Protein AF-A0A0D0AGG4-F1 (afdb_monomer)

Organism: NCBI:txid930992

InterPro domains:
  IPR026992 Non-haem dioxygenase, N-terminal domain [PF14226] (13-79)
  IPR027443 Isopenicillin N synthase-like superfamily [G3DSA:2.60.120.330] (2-84)

Radius of gyration: 20.36 Å; Cα contacts (8 Å, |Δi|>4): 55; chains: 1; bounding box: 34×53×48 Å

Nearest PDB structures (foldseek):
  1gp4-assembly1_A  TM=8.594E-01  e=3.894E-03  Arabidopsis thaliana
  5o9w-assembly1_A  TM=8.028E-01  e=4.173E-03  Papaver somniferum
  5o7y-assembly1_A  TM=7.529E-01  e=5.133E-03  Papaver somniferum
  5c3p-assembly1_A  TM=8.988E-01  e=2.190E-02  Neurospora crassa
  5c3s-assembly3_C  TM=9.057E-01  e=2.694E-02  Neurospora crassa

Foldseek 3Di:
DDDDDPPDQDDDAAEQECPQCPPPDPVSNVVSVVVVVCNCPRPNHHHYDPPVDDPVVVVVVVVVVVVLVPDDPVVVVVPDDPPPDD

Solvent-accessible surface area (backbone atoms only — not comparable to full-atom values): 5545 Å² total; per-residue (Å²): 136,84,84,77,72,81,72,76,81,62,94,70,81,50,75,45,73,37,71,45,67,80,47,89,51,62,69,54,33,50,53,49,53,50,52,53,50,48,37,49,74,72,64,63,53,66,47,77,41,63,77,77,75,55,68,68,62,56,54,49,54,52,50,53,48,53,57,58,71,70,46,58,68,71,66,57,52,76,74,55,70,90,83,79,84,127

pLDDT: mean 87.75, std 16.86, range [36.53, 98.38]

Sequence (86 aa):
MSCHAPGGAFQSIPIIDLEGAFSEDEALRRALAQQIRMACMDVGFFYIKNHGIAQHCLDEVLKVNQEYYSLPAEEKMKVCLSECCT

Mean predicted aligned error: 8.28 Å

Secondary structure (DSSP, 8-state):
------PPS-SS--EEE-GGGG-S-HHHHHHHHHHHHHIIIIIS--EEE-----HHHHHHHHHHHHHHHTS-HHHHHTT--TTS--

Structure (mmCIF, N/CA/C/O backbone):
data_AF-A0A0D0AGG4-F1
#
_entry.id   AF-A0A0D0AGG4-F1
#
loop_
_atom_site.group_PDB
_atom_site.id
_atom_site.type_symbol
_atom_site.label_atom_id
_atom_site.label_alt_id
_atom_site.label_comp_id
_atom_site.label_asym_id
_atom_site.label_entity_id
_atom_site.label_seq_id
_atom_site.pdbx_PDB_ins_code
_atom_site.Cartn_x
_atom_site.Cartn_y
_atom_site.Cartn_z
_atom_site.occupancy
_atom_site.B_iso_or_equiv
_atom_site.auth_seq_id
_atom_site.auth_comp_id
_atom_site.auth_asym_id
_atom_site.auth_atom_id
_atom_site.pdbx_PDB_model_num
ATOM 1 N N . MET A 1 1 ? 17.803 39.908 4.410 1.00 36.53 1 MET A N 1
ATOM 2 C CA . MET A 1 1 ? 17.639 38.569 5.010 1.00 36.53 1 MET A CA 1
ATOM 3 C C . MET A 1 1 ? 16.498 37.894 4.276 1.00 36.53 1 MET A C 1
ATOM 5 O O . MET A 1 1 ? 15.359 38.281 4.485 1.00 36.53 1 MET A O 1
ATOM 9 N N . SER A 1 2 ? 16.808 37.025 3.313 1.00 37.56 2 SER A N 1
ATOM 10 C CA . SER A 1 2 ? 15.783 36.336 2.524 1.00 37.56 2 SER A CA 1
ATOM 11 C C . SER A 1 2 ? 15.402 35.053 3.252 1.00 37.56 2 SER A C 1
ATOM 13 O O . SER A 1 2 ? 16.248 34.181 3.448 1.00 37.56 2 SER A O 1
ATOM 15 N N . CYS A 1 3 ? 14.159 34.974 3.711 1.00 38.44 3 CYS A N 1
ATOM 16 C CA . CYS A 1 3 ? 13.559 33.751 4.214 1.00 38.44 3 CYS A CA 1
ATOM 17 C C . CYS A 1 3 ? 13.367 32.787 3.034 1.00 38.44 3 CYS A C 1
ATOM 19 O O . CYS A 1 3 ? 12.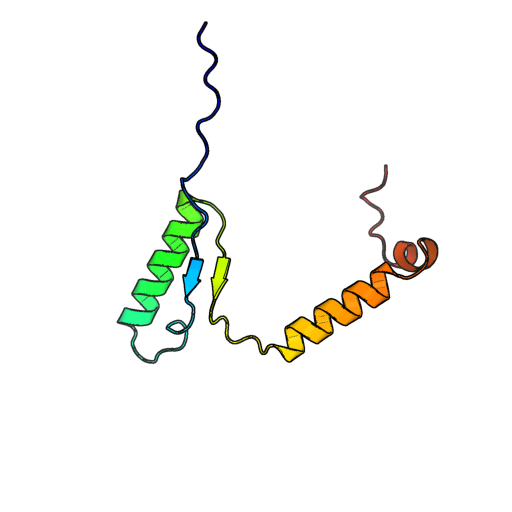475 32.956 2.208 1.00 38.44 3 CYS A O 1
ATOM 21 N N . HIS A 1 4 ? 14.229 31.775 2.940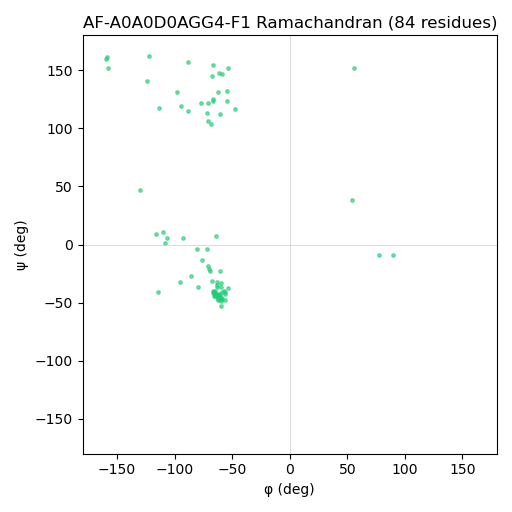 1.00 48.38 4 HIS A N 1
ATOM 22 C CA . HIS A 1 4 ? 13.954 30.601 2.119 1.00 48.38 4 HIS A CA 1
ATOM 23 C C . HIS A 1 4 ? 12.839 29.812 2.810 1.00 48.38 4 HIS A C 1
ATOM 25 O O . HIS A 1 4 ? 13.070 29.182 3.841 1.00 48.38 4 HIS A O 1
ATOM 31 N N . ALA A 1 5 ? 11.625 29.850 2.261 1.00 54.28 5 ALA A N 1
ATOM 32 C CA . ALA A 1 5 ? 10.684 28.763 2.489 1.00 54.28 5 ALA A CA 1
ATOM 33 C C . ALA A 1 5 ? 11.320 27.489 1.899 1.00 54.28 5 ALA A C 1
ATOM 35 O O . ALA A 1 5 ? 11.819 27.559 0.770 1.00 54.28 5 ALA A O 1
ATOM 36 N N . PRO A 1 6 ? 11.370 26.353 2.619 1.00 51.81 6 PRO A N 1
ATOM 37 C CA . PRO A 1 6 ? 11.831 25.109 2.021 1.00 51.81 6 PRO A CA 1
ATOM 38 C C . PRO A 1 6 ? 10.885 24.792 0.861 1.00 51.81 6 PRO A C 1
ATOM 40 O O . PRO A 1 6 ? 9.686 24.599 1.061 1.00 51.81 6 PRO A O 1
ATOM 43 N N . GLY A 1 7 ? 11.415 24.861 -0.363 1.00 50.72 7 GLY A N 1
ATOM 44 C CA . GLY A 1 7 ? 10.666 24.591 -1.583 1.00 50.72 7 GLY A CA 1
ATOM 45 C C . GLY A 1 7 ? 10.020 23.216 -1.481 1.00 50.72 7 GLY A C 1
ATOM 46 O O . GLY A 1 7 ? 10.679 22.269 -1.053 1.00 50.72 7 GLY A O 1
ATOM 47 N N . GLY A 1 8 ? 8.728 23.136 -1.809 1.00 58.50 8 GLY A N 1
ATOM 48 C CA . GLY A 1 8 ? 7.943 21.911 -1.704 1.00 58.50 8 GLY A CA 1
ATOM 49 C C . GLY A 1 8 ? 8.699 20.736 -2.313 1.00 58.50 8 GLY A C 1
ATOM 50 O O . GLY A 1 8 ? 9.036 20.751 -3.497 1.00 58.50 8 GLY A O 1
ATOM 51 N N . ALA A 1 9 ? 9.020 19.756 -1.471 1.00 71.56 9 ALA A N 1
ATOM 52 C CA . ALA A 1 9 ? 9.542 18.480 -1.912 1.00 71.56 9 ALA A CA 1
ATOM 53 C C . ALA A 1 9 ? 8.537 17.907 -2.931 1.00 71.56 9 ALA A C 1
ATOM 55 O O . ALA A 1 9 ? 7.364 17.805 -2.595 1.00 71.56 9 ALA A O 1
ATOM 56 N N . PHE A 1 10 ? 9.003 17.603 -4.153 1.00 70.75 10 PHE A N 1
ATOM 57 C CA . PHE A 1 10 ? 8.296 16.973 -5.290 1.00 70.75 10 PHE A CA 1
ATOM 58 C C . PHE A 1 10 ? 6.987 17.630 -5.815 1.00 70.75 10 PHE A C 1
ATOM 60 O O . PHE A 1 10 ? 6.244 18.308 -5.117 1.00 70.75 10 PHE A O 1
ATOM 67 N N . GLN A 1 11 ? 6.693 17.440 -7.112 1.00 80.75 11 GLN A N 1
ATOM 68 C CA . GLN A 1 11 ? 5.532 18.059 -7.793 1.00 80.75 11 GLN A CA 1
ATOM 69 C C . GLN A 1 11 ? 4.228 17.256 -7.655 1.00 80.75 11 GLN A C 1
ATOM 71 O O . GLN A 1 11 ? 3.137 17.817 -7.732 1.00 80.75 11 GLN A O 1
ATOM 76 N N . SER A 1 12 ? 4.333 15.941 -7.473 1.00 87.69 12 SER A N 1
ATOM 77 C CA . SER A 1 12 ? 3.199 15.027 -7.327 1.00 87.69 12 SER A CA 1
ATOM 78 C C . SER A 1 12 ? 3.640 13.751 -6.622 1.00 87.69 12 SER A C 1
ATOM 80 O O . SER A 1 12 ? 4.789 13.336 -6.771 1.00 87.69 12 SER A O 1
ATOM 82 N N . ILE A 1 13 ? 2.718 13.098 -5.918 1.00 92.00 13 ILE A N 1
ATOM 83 C CA . ILE A 1 13 ? 2.970 11.795 -5.296 1.00 92.00 13 ILE A CA 1
ATOM 84 C C . ILE A 1 13 ? 2.910 10.720 -6.393 1.00 92.00 13 ILE A C 1
ATOM 86 O O . ILE A 1 13 ? 1.874 10.610 -7.054 1.00 92.00 13 ILE A O 1
ATOM 90 N N . PRO A 1 14 ? 3.975 9.930 -6.608 1.00 94.88 14 PRO A N 1
ATOM 91 C CA . PRO A 1 14 ? 3.978 8.882 -7.619 1.00 94.88 14 PRO A CA 1
ATOM 92 C C . PRO A 1 14 ? 2.909 7.819 -7.347 1.00 94.88 14 PRO A C 1
ATOM 94 O O . PRO A 1 14 ? 2.625 7.490 -6.195 1.00 94.88 14 PRO A O 1
ATOM 97 N N . ILE A 1 15 ? 2.358 7.245 -8.418 1.00 96.62 15 ILE A N 1
ATOM 98 C CA . ILE A 1 15 ? 1.509 6.050 -8.367 1.00 96.62 15 ILE A CA 1
ATOM 99 C C . ILE A 1 15 ? 2.263 4.929 -9.081 1.00 96.62 15 ILE A C 1
ATOM 101 O O . ILE A 1 15 ? 2.528 5.032 -10.278 1.00 96.62 15 ILE A O 1
ATOM 105 N N . ILE A 1 16 ? 2.602 3.867 -8.356 1.00 97.12 16 ILE A N 1
ATOM 106 C CA . ILE A 1 16 ? 3.317 2.700 -8.876 1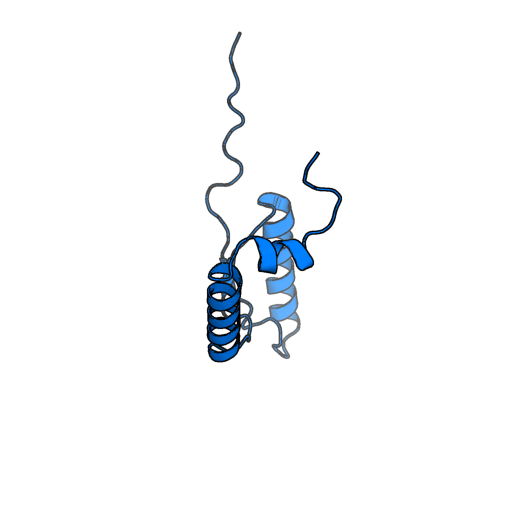.00 97.12 16 ILE A CA 1
ATOM 107 C C . ILE A 1 16 ? 2.319 1.585 -9.202 1.00 97.12 16 ILE A C 1
ATOM 109 O O . ILE A 1 16 ? 1.466 1.239 -8.385 1.00 97.12 16 ILE A O 1
ATOM 113 N N . ASP A 1 17 ? 2.431 1.014 -10.399 1.00 96.69 17 ASP A N 1
ATOM 114 C CA . ASP A 1 17 ? 1.646 -0.145 -10.826 1.00 96.69 17 ASP A CA 1
ATOM 115 C C . ASP A 1 17 ? 2.415 -1.444 -10.562 1.00 96.69 17 ASP A C 1
ATOM 117 O O . ASP A 1 17 ? 3.503 -1.633 -11.105 1.00 96.69 17 ASP A O 1
ATOM 121 N N . LEU A 1 18 ? 1.869 -2.336 -9.731 1.00 96.75 18 LEU A N 1
ATOM 122 C CA . LEU A 1 18 ? 2.510 -3.611 -9.396 1.00 96.75 18 LEU A CA 1
ATOM 123 C C . LEU A 1 18 ? 2.097 -4.786 -10.288 1.00 96.75 18 LEU A C 1
ATOM 125 O O . LEU A 1 18 ? 2.550 -5.899 -10.034 1.00 96.75 18 LEU A O 1
ATOM 129 N N . GLU A 1 19 ? 1.309 -4.579 -11.346 1.00 93.31 19 GLU A N 1
ATOM 130 C CA . GLU A 1 19 ? 0.881 -5.667 -12.239 1.00 93.31 19 GLU A CA 1
ATOM 131 C C . GLU A 1 19 ? 2.072 -6.491 -12.778 1.00 93.31 19 GLU A C 1
ATOM 133 O O . GLU A 1 19 ? 2.022 -7.718 -12.839 1.00 93.31 19 GLU A O 1
ATOM 138 N N . GLY A 1 20 ? 3.200 -5.830 -13.068 1.00 91.50 20 GLY A N 1
ATOM 139 C CA . GLY A 1 20 ? 4.432 -6.475 -13.536 1.00 91.50 20 GLY A CA 1
ATOM 140 C C . GLY A 1 20 ? 5.307 -7.117 -12.450 1.00 91.50 20 GLY A C 1
ATOM 141 O O . GLY A 1 20 ? 6.319 -7.731 -12.787 1.00 91.50 20 GLY A O 1
ATOM 142 N N . ALA A 1 21 ? 4.962 -6.998 -11.164 1.00 93.56 21 ALA A N 1
ATOM 143 C CA . ALA A 1 21 ? 5.815 -7.445 -10.056 1.00 93.56 21 ALA A CA 1
ATOM 144 C C . ALA A 1 21 ? 6.061 -8.960 -10.060 1.00 93.56 21 ALA A C 1
ATOM 146 O O . ALA A 1 21 ? 7.147 -9.412 -9.694 1.00 93.56 21 ALA A O 1
ATOM 147 N N . PHE A 1 22 ? 5.071 -9.727 -10.521 1.00 91.19 22 PHE A N 1
ATOM 148 C CA . PHE A 1 22 ? 5.109 -11.190 -10.584 1.00 91.19 22 PHE A CA 1
ATOM 149 C C . PHE A 1 22 ? 5.196 -11.728 -12.019 1.00 91.19 22 PHE A C 1
ATOM 151 O O . PHE A 1 22 ? 5.038 -12.927 -12.229 1.00 91.19 22 PHE A O 1
ATOM 158 N N . SER A 1 23 ? 5.446 -10.860 -13.008 1.00 94.50 23 SER A N 1
ATOM 159 C CA . SER A 1 23 ? 5.670 -11.279 -14.398 1.00 94.50 23 SER A CA 1
ATOM 160 C C . SER A 1 23 ? 6.860 -12.230 -14.482 1.00 94.50 23 SER A C 1
ATOM 162 O O . SER A 1 23 ? 7.821 -12.049 -13.739 1.00 94.50 23 SER A O 1
ATOM 164 N N . GLU A 1 24 ? 6.847 -13.204 -15.394 1.00 96.56 24 GLU A N 1
ATOM 165 C CA . GLU A 1 24 ? 8.008 -14.066 -15.664 1.00 96.56 24 GLU A CA 1
ATOM 166 C C . GLU A 1 24 ? 9.161 -13.299 -16.340 1.00 96.56 24 GLU A C 1
ATOM 168 O O . GLU A 1 24 ? 10.327 -13.665 -16.168 1.00 96.56 24 GLU A O 1
ATOM 173 N N . ASP A 1 25 ? 8.857 -12.180 -17.004 1.00 97.62 25 ASP A N 1
ATOM 174 C CA . ASP A 1 25 ? 9.832 -11.307 -17.658 1.00 97.62 25 ASP A CA 1
ATOM 175 C C . ASP A 1 25 ? 10.674 -10.523 -16.635 1.00 97.62 25 ASP A C 1
ATOM 177 O O . ASP A 1 25 ? 10.203 -9.633 -15.919 1.00 97.62 25 ASP A O 1
ATOM 181 N N . GLU A 1 26 ? 11.968 -10.839 -16.586 1.00 97.38 26 GLU A N 1
ATOM 182 C CA . GLU A 1 26 ? 12.928 -10.181 -15.705 1.00 97.38 26 GLU A CA 1
ATOM 183 C C . GLU A 1 26 ? 13.111 -8.690 -16.011 1.00 97.38 26 GLU A C 1
ATOM 185 O O . GLU A 1 26 ? 13.295 -7.900 -15.081 1.00 97.38 26 GLU A O 1
ATOM 190 N N . ALA A 1 27 ? 13.048 -8.284 -17.280 1.00 97.19 27 ALA A N 1
ATOM 191 C CA . ALA A 1 27 ? 13.214 -6.889 -17.668 1.00 97.19 27 ALA A CA 1
ATOM 192 C C . ALA A 1 27 ? 12.057 -6.036 -17.132 1.00 97.19 27 ALA A C 1
ATOM 194 O O . ALA A 1 27 ? 12.301 -4.955 -16.587 1.00 97.19 27 ALA A O 1
ATOM 195 N N . LEU A 1 28 ? 10.822 -6.552 -17.187 1.00 96.38 28 LEU A N 1
ATOM 196 C CA . LEU A 1 28 ? 9.653 -5.895 -1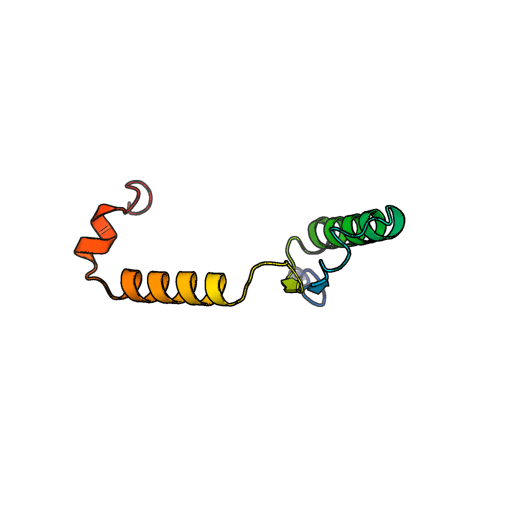6.592 1.00 96.38 28 LEU A CA 1
ATOM 197 C C . LEU A 1 28 ? 9.798 -5.751 -15.073 1.00 96.38 28 LEU A C 1
ATOM 199 O O . LEU A 1 28 ? 9.616 -4.653 -14.539 1.00 96.38 28 LEU A O 1
ATOM 203 N N . ARG A 1 29 ? 10.210 -6.820 -14.377 1.00 97.44 29 ARG A N 1
ATOM 204 C CA . ARG A 1 29 ? 10.449 -6.767 -12.924 1.00 97.44 29 ARG A CA 1
ATOM 205 C C . ARG A 1 29 ? 11.543 -5.756 -12.557 1.00 97.44 29 ARG A C 1
ATOM 207 O O . ARG A 1 29 ? 11.385 -4.997 -11.601 1.00 97.44 29 ARG A O 1
ATOM 214 N N . ARG A 1 30 ? 12.646 -5.704 -13.317 1.00 97.50 30 ARG A N 1
ATOM 215 C CA . ARG A 1 30 ? 13.750 -4.748 -13.094 1.00 97.50 30 ARG A CA 1
ATOM 216 C C . ARG A 1 30 ? 13.322 -3.300 -13.318 1.00 97.50 30 ARG A C 1
ATOM 218 O O . ARG A 1 30 ? 13.668 -2.445 -12.504 1.00 97.50 30 ARG A O 1
ATOM 225 N N . ALA A 1 31 ? 12.562 -3.030 -14.378 1.00 97.19 31 ALA A N 1
ATOM 226 C CA . ALA A 1 31 ? 12.044 -1.694 -14.658 1.00 97.19 31 ALA A CA 1
ATOM 227 C C . ALA A 1 31 ? 11.129 -1.199 -13.525 1.00 97.19 31 ALA A C 1
ATOM 229 O O . ALA A 1 31 ? 11.293 -0.076 -13.048 1.00 97.19 31 ALA A O 1
ATOM 230 N N . LEU A 1 32 ? 10.230 -2.055 -13.030 1.00 97.19 32 LEU A N 1
ATOM 231 C CA . LEU A 1 32 ? 9.372 -1.735 -11.890 1.00 97.19 32 LEU A CA 1
ATOM 232 C C . LEU A 1 32 ? 10.180 -1.468 -10.609 1.00 97.19 32 LEU A C 1
ATOM 234 O O . LEU A 1 32 ? 9.950 -0.471 -9.925 1.00 97.19 32 LEU A O 1
ATOM 238 N N . ALA A 1 33 ? 11.174 -2.307 -10.304 1.00 97.19 33 ALA A N 1
ATOM 239 C CA . ALA A 1 33 ? 12.045 -2.103 -9.146 1.00 97.19 33 ALA A CA 1
ATOM 240 C C . ALA A 1 33 ? 12.797 -0.759 -9.210 1.00 97.19 33 ALA A C 1
ATOM 242 O O . ALA A 1 33 ? 12.968 -0.090 -8.187 1.00 97.19 33 ALA A O 1
ATOM 243 N N . GLN A 1 34 ? 13.211 -0.329 -10.406 1.00 97.56 34 GLN A N 1
ATOM 244 C CA . GLN A 1 34 ? 13.840 0.975 -10.602 1.00 97.56 34 GLN A CA 1
ATOM 245 C C . GLN A 1 34 ? 12.866 2.133 -10.343 1.00 97.56 34 GLN A C 1
ATOM 247 O O . GLN A 1 34 ? 13.254 3.106 -9.697 1.00 97.56 34 GLN A O 1
ATOM 252 N N . GLN A 1 35 ? 11.604 2.017 -10.768 1.00 96.44 35 GLN A N 1
ATOM 253 C CA . GLN A 1 35 ? 10.575 3.022 -10.471 1.00 96.44 35 GLN A CA 1
ATOM 254 C C . GLN A 1 35 ? 10.319 3.147 -8.964 1.00 96.44 35 GLN A C 1
ATOM 256 O O . GLN A 1 35 ? 10.296 4.259 -8.438 1.00 96.44 35 GLN A O 1
ATOM 261 N N . ILE A 1 36 ? 10.204 2.017 -8.257 1.00 96.88 36 ILE A N 1
ATOM 262 C CA . ILE A 1 36 ? 10.044 1.996 -6.794 1.00 96.88 36 ILE A CA 1
ATOM 263 C C . ILE A 1 36 ? 11.237 2.680 -6.120 1.00 96.88 36 ILE A C 1
ATOM 265 O O . ILE A 1 36 ? 11.054 3.543 -5.264 1.00 96.88 36 ILE A O 1
ATOM 269 N N . ARG A 1 37 ? 12.465 2.347 -6.541 1.00 97.00 37 ARG A N 1
ATOM 270 C CA . ARG A 1 37 ? 13.685 2.969 -6.011 1.00 97.00 37 ARG A CA 1
ATOM 271 C C . ARG A 1 37 ? 13.657 4.490 -6.165 1.00 97.00 37 ARG A C 1
ATOM 273 O O . ARG A 1 37 ? 13.960 5.185 -5.201 1.00 97.00 37 ARG A O 1
ATOM 280 N N . MET A 1 38 ? 13.310 4.997 -7.347 1.00 95.00 38 MET A N 1
ATOM 281 C CA . MET A 1 38 ? 13.239 6.441 -7.593 1.00 95.00 38 MET A CA 1
ATOM 282 C C . MET A 1 38 ? 12.180 7.108 -6.713 1.00 95.00 38 MET A C 1
ATOM 284 O O . MET A 1 38 ? 12.476 8.098 -6.054 1.00 95.00 38 MET A O 1
ATOM 288 N N . ALA A 1 39 ? 10.984 6.522 -6.604 1.00 94.81 39 ALA A N 1
ATOM 289 C CA . ALA A 1 39 ? 9.939 7.047 -5.728 1.00 94.81 39 ALA A CA 1
ATOM 290 C C . ALA A 1 39 ? 10.390 7.106 -4.253 1.00 94.81 39 ALA A C 1
ATOM 292 O O . ALA A 1 39 ? 10.158 8.106 -3.573 1.00 94.81 39 ALA A O 1
ATOM 293 N N . CYS A 1 40 ? 11.101 6.086 -3.762 1.00 95.19 40 CYS A N 1
ATOM 294 C CA . CYS A 1 40 ? 11.683 6.105 -2.417 1.00 95.19 40 CYS A CA 1
ATOM 2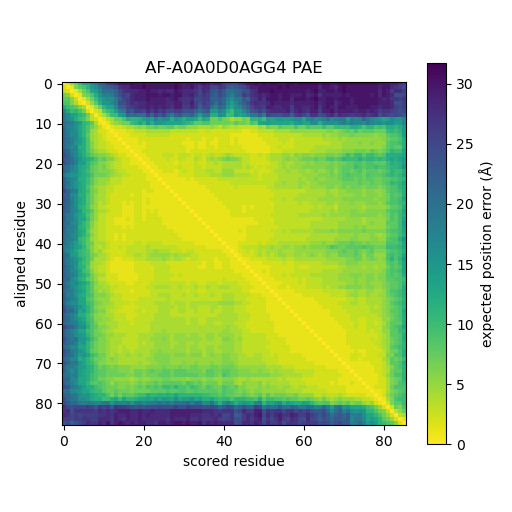95 C C . CYS A 1 40 ? 12.768 7.177 -2.239 1.00 95.19 40 CYS A C 1
ATOM 297 O O . CYS A 1 40 ? 12.830 7.793 -1.181 1.00 95.19 40 CYS A O 1
ATOM 299 N N . MET A 1 41 ? 13.646 7.365 -3.228 1.00 93.88 41 MET A N 1
ATOM 300 C CA . MET A 1 41 ? 14.802 8.262 -3.108 1.00 93.88 41 MET A CA 1
ATOM 301 C C . MET A 1 41 ? 14.443 9.737 -3.302 1.00 93.88 41 MET A C 1
ATOM 303 O O . MET A 1 41 ? 15.006 10.586 -2.615 1.00 93.88 41 MET A O 1
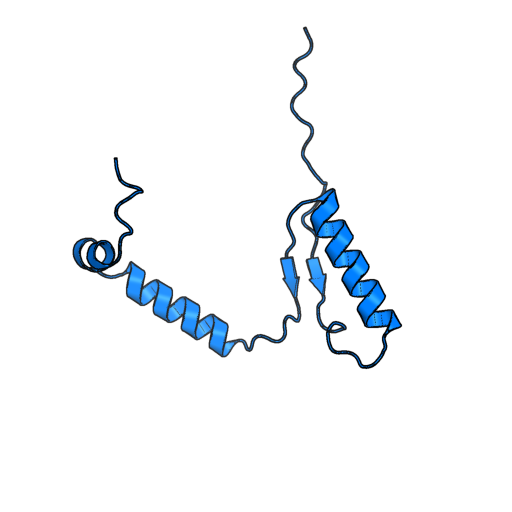ATOM 307 N N . ASP A 1 42 ? 13.514 10.032 -4.209 1.00 91.25 42 ASP A N 1
ATOM 308 C CA . ASP A 1 42 ? 13.216 11.404 -4.627 1.00 91.25 42 ASP A CA 1
ATOM 309 C C . ASP A 1 42 ? 12.027 12.003 -3.856 1.00 91.25 42 ASP A C 1
ATOM 311 O O . ASP A 1 42 ? 11.985 13.208 -3.610 1.00 91.25 42 ASP A O 1
ATOM 315 N N . VAL A 1 43 ? 11.053 11.164 -3.474 1.00 93.25 43 VAL A N 1
ATOM 316 C CA . VAL A 1 43 ? 9.792 11.581 -2.827 1.00 93.25 43 VAL A CA 1
ATOM 317 C C . VAL A 1 43 ? 9.698 11.065 -1.391 1.00 93.25 43 VAL A C 1
ATOM 319 O O . VAL A 1 43 ? 9.254 11.783 -0.499 1.00 93.25 43 VAL A O 1
ATOM 322 N N . GLY A 1 44 ? 10.114 9.818 -1.157 1.00 92.00 44 GLY A N 1
ATOM 323 C CA . GLY A 1 44 ? 10.045 9.150 0.147 1.00 92.00 44 GLY A CA 1
ATOM 324 C C . GLY A 1 44 ? 8.739 8.391 0.406 1.00 92.00 44 GLY A C 1
ATOM 325 O O . GLY A 1 44 ? 8.663 7.635 1.371 1.00 92.00 44 GLY A O 1
ATOM 326 N N . PHE A 1 45 ? 7.727 8.540 -0.454 1.00 93.75 45 PHE A N 1
ATOM 327 C CA . PHE A 1 45 ? 6.468 7.792 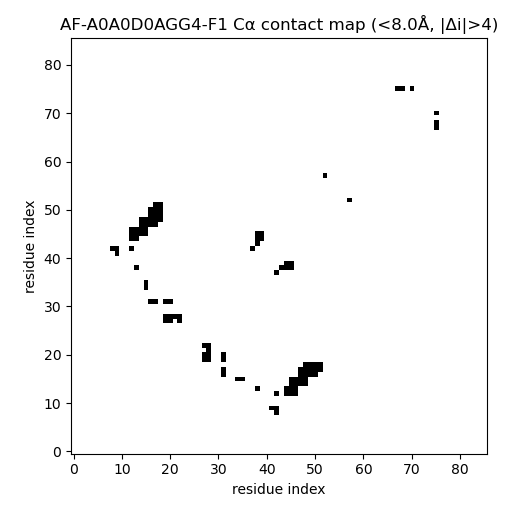-0.396 1.00 93.75 45 PHE A CA 1
ATOM 328 C C . PHE A 1 45 ? 5.752 7.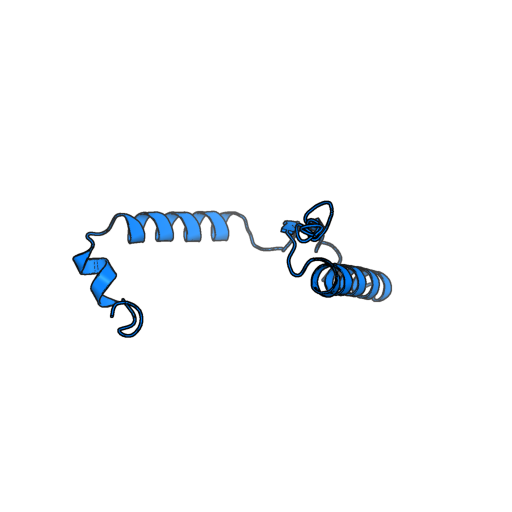787 -1.757 1.00 93.75 45 PHE A C 1
ATOM 330 O O . PHE A 1 45 ? 6.052 8.596 -2.633 1.00 93.75 45 PHE A O 1
ATOM 337 N N . PHE A 1 46 ? 4.816 6.858 -1.950 1.00 96.44 46 PHE A N 1
ATOM 338 C CA . PHE A 1 46 ? 4.059 6.688 -3.194 1.00 96.44 46 PHE A CA 1
ATOM 339 C C . PHE A 1 46 ? 2.762 5.909 -2.947 1.00 96.44 46 PHE A C 1
ATOM 341 O O . PHE A 1 46 ? 2.641 5.184 -1.960 1.00 96.44 46 PHE A O 1
ATOM 348 N N . TYR A 1 47 ? 1.802 6.042 -3.861 1.00 96.75 47 TYR A N 1
ATOM 349 C CA . TYR A 1 47 ? 0.624 5.177 -3.927 1.00 96.75 47 TYR A CA 1
ATOM 350 C C . TYR A 1 47 ? 0.906 3.943 -4.779 1.00 96.75 47 TYR A C 1
ATOM 352 O O . TYR A 1 47 ? 1.768 3.960 -5.657 1.00 96.75 47 TYR A O 1
ATOM 360 N N . ILE A 1 48 ? 0.138 2.881 -4.550 1.00 96.56 48 ILE A N 1
ATOM 361 C CA . ILE A 1 48 ? 0.234 1.633 -5.302 1.00 96.56 48 ILE A CA 1
ATOM 362 C C . ILE A 1 48 ? -1.128 1.292 -5.911 1.00 96.56 48 ILE A C 1
ATOM 364 O O . ILE A 1 48 ? -2.152 1.430 -5.245 1.00 96.56 48 ILE A O 1
ATOM 368 N N . LYS A 1 49 ? -1.133 0.788 -7.148 1.00 95.88 49 LYS A N 1
ATOM 369 C CA . LYS A 1 49 ? -2.273 0.094 -7.767 1.00 95.88 49 LYS A CA 1
ATOM 370 C C . LYS A 1 49 ? -1.877 -1.316 -8.211 1.00 95.88 49 LYS A C 1
ATOM 372 O O . LYS A 1 49 ? -0.690 -1.621 -8.317 1.00 95.88 49 LYS A O 1
ATOM 377 N N . ASN A 1 50 ? -2.874 -2.171 -8.445 1.00 95.88 50 ASN A N 1
ATOM 378 C CA . ASN A 1 50 ? -2.689 -3.573 -8.847 1.00 95.88 50 ASN A CA 1
ATOM 379 C C . ASN A 1 50 ? -1.775 -4.374 -7.896 1.00 95.88 50 ASN A C 1
ATOM 381 O O . ASN A 1 50 ? -0.999 -5.223 -8.315 1.00 95.88 50 ASN A O 1
ATOM 385 N N . HIS A 1 51 ? -1.883 -4.122 -6.588 1.00 94.75 51 HIS A N 1
ATOM 386 C CA . HIS A 1 51 ? -1.083 -4.784 -5.547 1.00 94.75 51 HIS A CA 1
ATOM 387 C C . HIS A 1 51 ? -1.459 -6.256 -5.288 1.00 94.75 51 HIS A C 1
ATOM 389 O O . HIS A 1 51 ? -0.844 -6.904 -4.448 1.00 94.75 51 HIS A O 1
ATOM 395 N N . GLY A 1 52 ? -2.495 -6.789 -5.942 1.00 93.56 52 GLY A N 1
ATOM 396 C CA . GLY A 1 52 ? -2.925 -8.190 -5.805 1.00 93.56 52 GLY A CA 1
ATOM 397 C C . GLY A 1 52 ? -3.728 -8.520 -4.538 1.00 93.56 52 GLY A C 1
ATOM 398 O O . GLY A 1 52 ? -4.304 -9.600 -4.449 1.00 93.56 52 GLY A O 1
ATOM 399 N N . ILE A 1 53 ? -3.821 -7.599 -3.574 1.00 95.00 53 ILE A N 1
ATOM 400 C CA . ILE A 1 53 ? -4.725 -7.734 -2.414 1.00 95.00 53 ILE A CA 1
ATOM 401 C C . ILE A 1 53 ? -6.177 -7.680 -2.898 1.00 95.00 53 ILE A C 1
ATOM 403 O O . ILE A 1 53 ? -6.589 -6.707 -3.532 1.00 95.00 53 ILE A O 1
ATOM 407 N N . ALA A 1 54 ? -6.948 -8.720 -2.586 1.00 96.06 54 ALA A N 1
ATOM 408 C CA . ALA A 1 54 ? -8.349 -8.807 -2.963 1.00 96.06 54 ALA A CA 1
ATOM 409 C C . ALA A 1 54 ? -9.205 -7.765 -2.223 1.00 96.06 54 ALA A C 1
ATOM 411 O O . ALA A 1 54 ? -8.987 -7.495 -1.042 1.00 96.06 54 ALA A O 1
ATOM 412 N N . GLN A 1 55 ? -10.229 -7.236 -2.901 1.00 95.94 55 GLN A N 1
ATOM 413 C CA . GLN A 1 55 ? -11.097 -6.188 -2.352 1.00 95.94 55 GLN A CA 1
ATOM 414 C C . GLN A 1 55 ? -11.759 -6.599 -1.027 1.00 95.94 55 GLN A C 1
ATOM 416 O O . GLN A 1 55 ? -11.770 -5.812 -0.087 1.00 95.94 55 GLN A O 1
ATOM 421 N N . HIS A 1 56 ? -12.206 -7.855 -0.906 1.00 97.75 56 HIS A N 1
ATOM 422 C CA . HIS A 1 56 ? -12.844 -8.345 0.322 1.00 97.75 56 HIS A CA 1
ATOM 423 C C . HIS A 1 56 ? -11.931 -8.247 1.557 1.00 97.75 56 HIS A C 1
ATOM 425 O O . HIS A 1 56 ? -12.424 -7.986 2.649 1.00 97.75 56 HIS A O 1
ATOM 431 N N . CYS A 1 57 ? -10.610 -8.406 1.394 1.00 98.12 57 CYS A N 1
ATOM 432 C CA . CYS A 1 57 ? -9.664 -8.243 2.496 1.00 98.12 57 CYS A CA 1
ATOM 433 C C . CYS A 1 57 ? -9.630 -6.786 2.979 1.00 98.12 57 CYS A C 1
ATOM 435 O O . CYS A 1 57 ? -9.579 -6.535 4.180 1.00 98.12 57 CYS A O 1
ATOM 437 N N . LEU A 1 58 ? -9.665 -5.822 2.050 1.00 96.94 58 LEU A N 1
ATOM 438 C CA . LEU A 1 58 ? -9.704 -4.395 2.385 1.00 96.94 58 LEU A CA 1
ATOM 439 C C . LEU A 1 58 ? -11.010 -4.042 3.100 1.00 96.94 58 LEU A C 1
ATOM 441 O O . LEU A 1 58 ? -10.988 -3.359 4.124 1.00 96.94 58 LEU A O 1
ATOM 445 N N . ASP A 1 59 ? -12.131 -4.548 2.588 1.00 98.00 59 ASP A N 1
ATOM 446 C CA . ASP A 1 59 ? -13.456 -4.307 3.157 1.00 98.00 59 ASP A CA 1
ATOM 447 C C . ASP A 1 59 ? -13.558 -4.859 4.589 1.00 98.00 59 ASP A C 1
ATOM 449 O O . ASP A 1 59 ? -14.070 -4.186 5.484 1.00 98.00 59 ASP A O 1
ATOM 453 N N . GLU A 1 60 ? -13.021 -6.059 4.832 1.00 98.38 60 GLU A N 1
ATOM 454 C CA . GLU A 1 60 ? -13.004 -6.686 6.156 1.00 98.38 60 GLU A CA 1
ATOM 455 C C . GLU A 1 60 ? -12.125 -5.916 7.148 1.00 98.38 60 GLU A C 1
ATOM 457 O O . GLU A 1 60 ? -12.561 -5.639 8.267 1.00 98.38 60 GLU A O 1
ATOM 462 N N . VAL A 1 61 ? -10.927 -5.491 6.734 1.00 98.06 61 VAL A N 1
ATOM 463 C CA . VAL A 1 61 ? -10.042 -4.672 7.577 1.00 98.06 61 VAL A CA 1
ATOM 464 C C . VAL A 1 61 ? -10.716 -3.356 7.961 1.00 98.06 61 VAL A C 1
ATOM 466 O O . VAL A 1 61 ? -10.683 -2.969 9.130 1.00 98.06 61 VAL A O 1
ATOM 469 N N . LEU A 1 62 ? -11.358 -2.672 7.008 1.00 97.75 62 LEU A N 1
ATOM 470 C CA . LEU A 1 62 ? -12.069 -1.421 7.278 1.00 97.75 62 LEU A CA 1
ATOM 471 C C . LEU A 1 62 ? -13.270 -1.633 8.201 1.00 97.75 62 LEU A C 1
ATOM 473 O O . LEU A 1 62 ? -13.486 -0.826 9.106 1.00 97.75 62 LEU A O 1
ATOM 477 N N . LYS A 1 63 ? -14.017 -2.724 8.016 1.00 98.31 63 LYS A N 1
ATOM 478 C CA . LYS A 1 63 ? -15.130 -3.094 8.893 1.00 98.31 63 LYS A CA 1
ATOM 479 C C . LYS A 1 63 ? -14.654 -3.309 10.331 1.00 98.31 63 LYS A C 1
ATOM 481 O O . LYS A 1 63 ? -15.165 -2.661 11.240 1.00 98.31 63 LYS A O 1
ATOM 486 N N . VAL A 1 64 ? -13.644 -4.155 10.538 1.00 97.75 64 VAL A N 1
ATOM 487 C CA . VAL A 1 64 ? -13.104 -4.444 11.879 1.00 97.75 64 VAL A CA 1
ATOM 488 C C . VAL A 1 64 ? -12.506 -3.187 12.518 1.00 97.75 64 VAL A C 1
ATOM 490 O O . VAL A 1 64 ? -12.670 -2.960 13.716 1.00 97.75 64 VAL A O 1
ATOM 493 N N . ASN A 1 65 ? -11.858 -2.323 11.730 1.00 97.31 65 ASN A N 1
ATOM 494 C CA . ASN A 1 65 ? -11.351 -1.039 12.210 1.00 97.31 65 ASN A CA 1
ATOM 495 C C . ASN A 1 65 ? -12.487 -0.152 12.751 1.00 97.31 65 ASN A C 1
ATOM 497 O O . ASN A 1 65 ? -12.398 0.347 13.873 1.00 97.31 65 ASN A O 1
ATOM 501 N N . GLN A 1 66 ? -13.581 -0.007 11.999 1.00 97.62 66 GLN A N 1
ATOM 502 C CA . GLN A 1 66 ? -14.750 0.765 12.429 1.00 97.62 66 GLN A CA 1
ATOM 503 C C . GLN A 1 66 ? -15.401 0.172 13.683 1.00 97.62 66 GLN A C 1
ATOM 505 O O . GLN A 1 66 ? -15.735 0.918 14.606 1.00 97.62 66 GLN A O 1
ATOM 510 N N . GLU A 1 67 ? -15.546 -1.155 13.745 1.00 97.62 67 GLU A N 1
ATOM 511 C CA . GLU A 1 67 ? -16.069 -1.861 14.919 1.00 97.62 67 GLU A CA 1
ATOM 512 C C . GLU A 1 67 ? -15.211 -1.579 16.160 1.00 97.62 67 GLU A C 1
ATOM 514 O O . GLU A 1 67 ? -15.744 -1.184 17.197 1.00 97.62 67 GLU A O 1
ATOM 519 N N . TYR A 1 68 ? -13.883 -1.676 16.041 1.00 96.25 68 TYR A N 1
ATOM 520 C CA . TYR A 1 68 ? -12.954 -1.388 17.135 1.00 96.25 68 TYR A CA 1
ATOM 521 C C . TYR A 1 68 ? -13.026 0.070 17.604 1.00 96.25 68 TYR A C 1
ATOM 523 O O . TYR A 1 68 ? -13.128 0.337 18.802 1.00 96.25 68 TYR A O 1
ATOM 531 N N . TYR A 1 69 ? -13.000 1.041 16.685 1.00 95.19 69 TYR A N 1
ATOM 532 C CA . TYR A 1 69 ? -13.020 2.456 17.070 1.00 95.19 69 TYR A CA 1
ATOM 533 C C . TYR A 1 69 ? -14.376 2.920 17.618 1.00 95.19 69 TYR A C 1
ATOM 535 O O . TYR A 1 69 ? -14.401 3.907 18.363 1.00 95.19 69 TYR A O 1
ATOM 543 N N . SER A 1 70 ? -15.451 2.173 17.342 1.00 96.94 70 SER A N 1
ATOM 544 C CA . SER A 1 70 ? -16.785 2.368 17.926 1.00 96.94 70 SER A CA 1
ATOM 545 C C . SER A 1 70 ? -16.903 1.871 19.374 1.00 96.94 70 SER A C 1
ATOM 547 O O . SER A 1 70 ? -17.868 2.218 20.054 1.00 96.94 70 SER A O 1
ATOM 549 N N . LEU A 1 71 ? -15.937 1.089 19.873 1.00 97.06 71 LEU A N 1
ATOM 550 C CA . LEU A 1 71 ? -15.911 0.658 21.272 1.00 97.06 71 LEU A CA 1
ATOM 551 C C . LEU A 1 71 ? -15.682 1.845 22.231 1.00 97.06 71 LE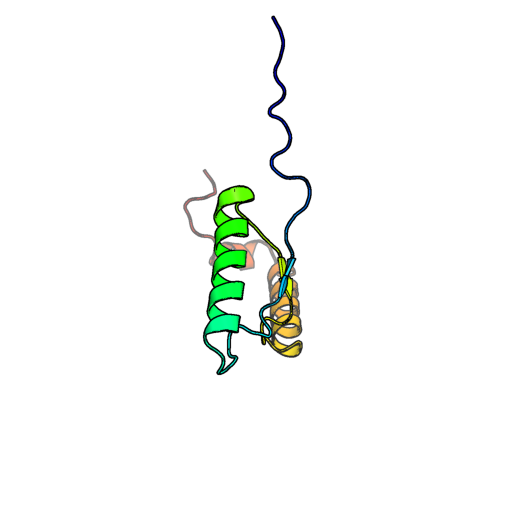U A C 1
ATOM 553 O O . LEU A 1 71 ? -15.030 2.836 21.859 1.00 97.06 71 LEU A O 1
ATOM 557 N N . PRO A 1 72 ? -16.146 1.739 23.495 1.00 97.19 72 PRO A N 1
ATOM 558 C CA . PRO A 1 72 ? -15.824 2.702 24.544 1.00 97.19 72 PRO A CA 1
ATOM 559 C C . PRO A 1 72 ? -14.314 2.915 24.699 1.00 97.19 72 PRO A C 1
ATOM 561 O O . PRO A 1 72 ? -13.507 2.019 24.444 1.00 97.19 72 PRO A O 1
ATOM 564 N N . ALA A 1 73 ? -13.915 4.108 25.150 1.00 94.06 73 ALA A N 1
ATOM 565 C CA . ALA A 1 73 ? -12.503 4.433 25.357 1.00 94.06 73 ALA A CA 1
ATOM 566 C C . ALA A 1 73 ? -11.818 3.441 26.311 1.00 94.06 73 ALA A C 1
ATOM 568 O O . ALA A 1 73 ? -10.712 2.998 26.024 1.00 94.06 73 ALA A O 1
ATOM 569 N N . GLU A 1 74 ? -12.502 3.036 27.383 1.00 94.69 74 GLU A N 1
ATOM 570 C CA . GLU A 1 74 ? -12.021 2.056 28.367 1.00 94.69 74 GLU A CA 1
ATOM 571 C C . GLU A 1 74 ? -11.627 0.720 27.726 1.00 94.69 74 GLU A C 1
ATOM 573 O O . GLU A 1 74 ? -10.576 0.172 28.047 1.00 94.69 74 GLU A O 1
ATOM 578 N N . GLU A 1 75 ? -12.425 0.223 26.777 1.00 95.06 75 GLU A N 1
ATOM 579 C CA . GLU A 1 75 ? -12.130 -1.014 26.046 1.00 95.06 75 GLU A CA 1
ATOM 580 C C . GLU A 1 75 ? -10.889 -0.858 25.161 1.00 95.06 75 GLU A C 1
ATOM 582 O O . GLU A 1 75 ? -10.017 -1.726 25.156 1.00 95.06 75 GLU A O 1
ATOM 587 N N . LYS A 1 76 ? -10.748 0.284 24.479 1.00 92.88 76 LYS A N 1
ATOM 588 C CA . LYS A 1 76 ? -9.568 0.593 23.653 1.00 92.88 76 LYS A CA 1
ATOM 589 C C . LYS A 1 76 ? -8.300 0.787 24.492 1.00 92.88 76 LYS A C 1
ATOM 591 O O . LYS A 1 76 ? -7.205 0.460 24.041 1.00 92.88 76 LYS A O 1
ATOM 596 N N . MET A 1 77 ? -8.429 1.288 25.721 1.00 92.62 77 MET A N 1
ATOM 597 C CA . MET A 1 77 ? -7.294 1.493 26.627 1.00 92.62 77 MET A CA 1
ATOM 598 C C . MET A 1 77 ? -6.685 0.185 27.141 1.00 92.62 77 MET A C 1
ATOM 600 O O . MET A 1 77 ? -5.512 0.182 27.503 1.00 92.62 77 MET A O 1
ATOM 604 N N . LYS A 1 78 ? -7.415 -0.940 27.106 1.00 93.06 78 LYS A N 1
ATOM 605 C CA . LYS A 1 78 ? -6.885 -2.258 27.513 1.00 93.06 78 LYS A CA 1
ATOM 606 C C . LYS A 1 78 ? -5.684 -2.718 26.681 1.00 93.06 78 LYS A C 1
ATOM 608 O O . LYS A 1 78 ? -4.913 -3.548 27.150 1.00 93.06 78 LYS A O 1
ATOM 613 N N . VAL A 1 79 ? -5.533 -2.197 25.462 1.00 91.31 79 VAL A N 1
ATOM 614 C CA . VAL A 1 79 ? -4.437 -2.526 24.532 1.00 91.31 79 VAL A CA 1
ATOM 615 C C . VAL A 1 79 ? -3.540 -1.323 24.222 1.00 91.31 79 VAL A C 1
ATOM 617 O O . VAL A 1 79 ? -2.695 -1.394 23.332 1.00 91.31 79 VAL A O 1
ATOM 620 N N . CYS A 1 80 ? -3.716 -0.207 24.937 1.00 86.38 80 CYS A N 1
ATOM 621 C CA . CYS A 1 80 ? -2.855 0.960 24.792 1.00 86.38 80 CYS A CA 1
ATOM 622 C C . CYS A 1 80 ? -1.442 0.623 25.289 1.00 86.38 80 CYS A C 1
ATOM 624 O O . CYS A 1 80 ? -1.265 0.177 26.424 1.00 86.38 80 CYS A O 1
ATOM 626 N N . LEU A 1 81 ? -0.431 0.836 24.443 1.00 82.25 81 LEU A N 1
ATOM 627 C CA . LEU A 1 81 ? 0.965 0.692 24.845 1.00 82.25 81 LEU A CA 1
ATOM 628 C C . LEU A 1 81 ? 1.319 1.848 25.787 1.00 82.25 81 LEU A C 1
ATOM 630 O O . LEU A 1 81 ? 1.189 3.020 25.433 1.00 82.25 81 LEU A O 1
ATOM 634 N N . SER A 1 82 ? 1.756 1.501 26.995 1.00 68.00 82 SER A N 1
ATOM 635 C CA . SER A 1 82 ? 1.891 2.373 28.169 1.00 68.00 82 SER A CA 1
ATOM 636 C C . SER A 1 82 ? 2.910 3.518 28.065 1.00 68.00 82 SER A C 1
ATOM 638 O O . SER A 1 82 ? 3.159 4.177 29.066 1.00 68.00 82 SER A O 1
ATOM 640 N N . GLU A 1 83 ? 3.508 3.781 26.902 1.00 58.12 83 GLU A N 1
ATOM 641 C CA . GLU A 1 83 ? 4.593 4.767 26.758 1.00 58.12 83 GLU A CA 1
ATOM 642 C C . GLU A 1 83 ? 4.204 6.053 26.012 1.00 58.12 83 GLU A C 1
ATOM 644 O O . GLU A 1 83 ? 5.040 6.936 25.857 1.00 58.12 83 GLU A O 1
ATOM 649 N N . CYS A 1 84 ? 2.950 6.218 25.571 1.00 56.22 84 CYS A N 1
ATOM 650 C CA . CYS A 1 84 ? 2.565 7.388 24.765 1.00 56.22 84 CYS A CA 1
ATOM 651 C C . CYS A 1 84 ? 1.708 8.444 25.496 1.00 56.22 84 CYS A C 1
ATOM 653 O O . CYS A 1 84 ? 1.238 9.387 24.861 1.00 56.22 84 CYS A O 1
ATOM 655 N N . CYS A 1 85 ? 1.466 8.310 26.805 1.00 50.78 85 CYS A N 1
ATOM 656 C CA . CYS A 1 85 ? 0.576 9.209 27.561 1.00 50.78 85 CYS A CA 1
ATOM 657 C C . CYS A 1 85 ? 1.194 9.763 28.857 1.00 50.78 85 CYS A C 1
ATOM 659 O O . CYS A 1 85 ? 0.532 9.779 29.895 1.00 50.78 85 CYS A O 1
ATOM 661 N N . THR A 1 86 ? 2.432 10.256 28.785 1.00 44.31 86 THR A N 1
ATOM 662 C CA . THR A 1 86 ? 2.989 11.185 29.789 1.00 44.31 86 THR A CA 1
ATOM 663 C C . THR A 1 86 ? 3.532 12.425 29.113 1.00 44.31 86 THR A C 1
ATOM 665 O O . THR A 1 86 ? 4.140 12.266 28.032 1.00 44.31 86 THR A O 1
#